Protein 1GMX (pdb70)

Nearest PDB structures (foldseek):
  1gn0-assembly1_A  TM=1.009E+00  e=2.215E-20  Escherichia coli BL21(DE3)
  3tp9-assembly1_B  TM=8.924E-01  e=3.546E-06  Alicyclobacillus acidocaldarius subsp. acidocaldarius DSM 446
  3iwh-assembly1_A  TM=8.587E-01  e=4.046E-06  Staphylococcus aureus subsp. aureus COL
  3gk5-assembly1_A  TM=8.327E-01  e=2.564E-05  Thermoplasma volcanium GSS1
  3ict-assembly1_A  TM=8.333E-01  e=2.578E-04  Bacillus anthracis str. Ames

InterPro domains:
  IPR001763 Rhodanese-like domain [PF00581] (10-98)
  IPR001763 Rhodanese-like domain [PS50206] (17-105)
  IPR001763 Rhodanese-like domain [SM00450] (7-102)
  IPR023695 Thiosulfate sulfurtransferase, bacterial [MF_01009] (2-105)
  IPR023695 Thiosulfate sulfurtransferase, bacterial [NF001195] (1-107)
  IPR023695 Thiosulfate sulfurtransferase, bacterial [cd01444] (6-98)
  IPR036873 Rhodanese-like domain superfamily [G3DSA:3.40.250.10] (1-108)
  IPR036873 Rhodanese-like domain superfamily [SSF52821] (1-100)
  IPR050229 Thiosulfate sulfurtransferase GlpE [PTHR43031] (3-99)

B-factor: mean 17.97, std 8.87, range [8.33, 71.75]

Structure (mmCIF, N/CA/C/O backbone):
data_1GMX
#
_entry.id   1GMX
#
_cell.length_a   53.870
_cell.length_b   53.870
_cell.length_c   30.523
_cell.angle_alpha   90.00
_cell.angle_beta   90.00
_cell.angle_gamma   120.00
#
_symmetry.space_group_name_H-M   'P 32'
#
loop_
_entity.id
_entity.type
_entity.pdbx_description
1 polymer 'THIOSULFATE SULFURTRANSFERASE GLPE'
2 non-polymer 'ACETATE ION'
3 non-polymer 1,2-ETHANEDIOL
4 water water
#
loop_
_atom_site.group_PDB
_atom_site.id
_atom_site.type_symbol
_atom_site.label_atom_id
_atom_site.label_alt_id
_atom_site.label_comp_id
_atom_site.label_asym_id
_atom_site.label_entity_id
_atom_site.label_seq_id
_atom_site.pdbx_PDB_ins_code
_atom_site.Cartn_x
_atom_site.Cartn_y
_atom_site.Cartn_z
_atom_site.occupancy
_atom_site.B_iso_or_equiv
_atom_site.auth_seq_id
_atom_site.auth_comp_id
_atom_site.auth_asym_id
_atom_site.auth_atom_id
_atom_site.pdbx_PDB_model_num
ATOM 1 N N . MET A 1 1 ? 5.791 -4.986 7.228 1.00 17.49 1 MET A N 1
ATOM 2 C CA . MET A 1 1 ? 5.470 -5.628 5.956 1.00 17.38 1 MET A CA 1
ATOM 3 C C . MET A 1 1 ? 6.745 -5.655 5.120 1.00 17.90 1 MET A C 1
ATOM 4 O O . MET A 1 1 ? 7.738 -5.021 5.491 1.00 18.31 1 MET A O 1
ATOM 9 N N . ASP A 1 2 ? 6.682 -6.380 3.995 1.00 17.00 2 ASP A N 1
ATOM 10 C CA . ASP A 1 2 ? 7.852 -6.586 3.149 1.00 18.09 2 ASP A CA 1
ATOM 11 C C . ASP A 1 2 ? 8.063 -5.673 1.986 1.00 16.96 2 ASP A C 1
ATOM 12 O O . ASP A 1 2 ? 8.956 -5.886 1.155 1.00 20.61 2 ASP A O 1
ATOM 17 N N . GLN A 1 3 ? 7.335 -4.548 1.951 1.00 17.54 3 GLN A N 1
ATOM 18 C CA . GLN A 1 3 ? 7.562 -3.510 0.932 1.00 16.23 3 GLN A CA 1
ATOM 19 C C . GLN A 1 3 ? 7.515 -2.133 1.667 1.00 16.29 3 GLN A C 1
ATOM 20 O O . GLN A 1 3 ? 6.897 -2.040 2.731 1.00 17.60 3 GLN A O 1
ATOM 26 N N . PHE A 1 4 ? 8.144 -1.120 1.116 1.00 17.58 4 PHE A N 1
ATOM 27 C CA . PHE A 1 4 ? 8.048 0.282 1.627 1.00 16.97 4 PHE A CA 1
ATOM 28 C C . PHE A 1 4 ? 7.162 1.024 0.639 1.00 19.06 4 PHE A C 1
ATOM 29 O O . PHE A 1 4 ? 6.896 0.578 -0.502 1.00 23.75 4 PHE A O 1
ATOM 37 N N . GLU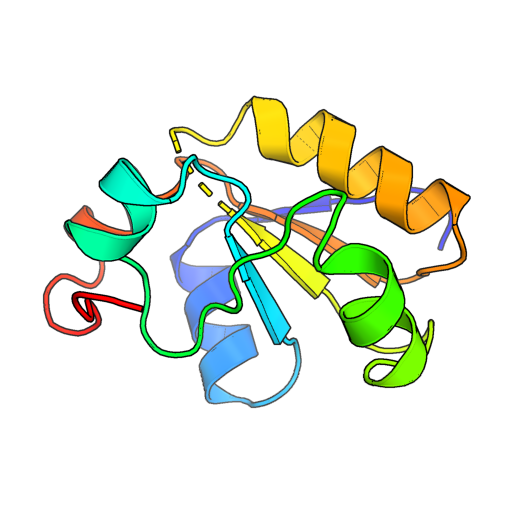 A 1 5 ? 6.701 2.148 1.112 1.00 17.65 5 GLU A N 1
ATOM 38 C CA . GLU A 1 5 ? 5.751 2.925 0.369 1.00 16.38 5 GLU A CA 1
ATOM 39 C C . G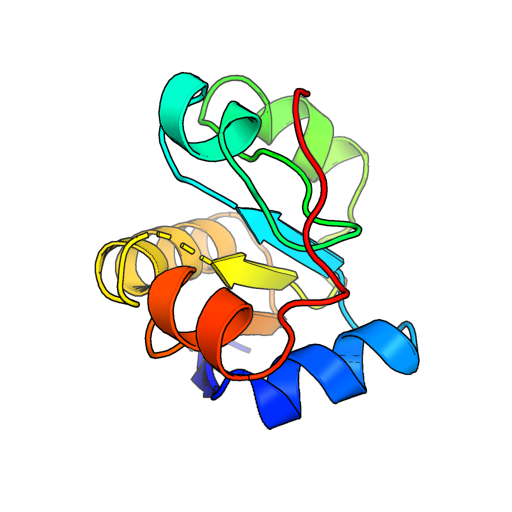LU A 1 5 ? 6.251 4.370 0.135 1.00 13.28 5 GLU A C 1
ATOM 40 O O . GLU A 1 5 ? 6.887 4.948 1.012 1.00 14.29 5 GLU A O 1
ATOM 46 N N . CYS A 1 6 ? 5.885 4.936 -0.991 1.00 12.44 6 CYS A N 1
ATOM 47 C CA . CYS A 1 6 ? 6.159 6.326 -1.252 1.00 11.66 6 CYS A CA 1
ATOM 48 C C . CYS A 1 6 ? 5.051 7.213 -0.774 1.00 12.15 6 CYS A C 1
ATOM 49 O O . CYS A 1 6 ? 3.884 6.917 -1.131 1.00 14.47 6 CYS A O 1
ATOM 52 N N . ILE A 1 7 ? 5.340 8.281 -0.054 1.00 10.27 7 ILE A N 1
ATOM 53 C CA . ILE A 1 7 ? 4.344 9.208 0.457 1.00 10.10 7 ILE A CA 1
ATOM 54 C C . ILE A 1 7 ? 4.739 10.633 0.106 1.00 9.81 7 ILE A C 1
ATOM 55 O O . ILE A 1 7 ? 5.924 10.935 -0.098 1.00 10.59 7 ILE A O 1
ATOM 60 N N . ASN A 1 8 ? 3.768 11.530 0.057 1.00 10.17 8 ASN A N 1
ATOM 61 C CA . ASN A 1 8 ? 4.017 12.916 -0.180 1.00 10.09 8 ASN A CA 1
ATOM 62 C C . ASN A 1 8 ? 4.277 13.651 1.156 1.00 10.06 8 ASN A C 1
ATOM 63 O O . ASN A 1 8 ? 4.067 13.122 2.233 1.00 9.75 8 ASN A O 1
ATOM 68 N N . VAL A 1 9 ? 4.762 14.893 1.031 1.00 10.23 9 VAL A N 1
ATOM 69 C CA . VAL A 1 9 ? 5.118 15.627 2.218 1.00 10.36 9 VAL A CA 1
ATOM 70 C C . VAL A 1 9 ? 3.940 16.006 3.101 1.00 10.87 9 VAL A C 1
ATOM 71 O O . VAL A 1 9 ? 4.111 16.152 4.311 1.00 11.00 9 VAL A O 1
ATOM 75 N N . ALA A 1 10 ? 2.739 16.202 2.510 1.00 10.65 10 ALA A N 1
ATOM 76 C CA . ALA A 1 10 ? 1.586 16.518 3.364 1.00 11.19 10 ALA A CA 1
ATOM 77 C C . ALA A 1 10 ? 1.238 15.321 4.257 1.00 9.97 10 ALA A C 1
ATOM 78 O O . ALA A 1 10 ? 0.940 15.472 5.433 1.00 10.58 10 ALA A O 1
ATOM 80 N N . ASP A 1 11 ? 1.264 14.132 3.672 1.00 10.05 11 ASP A N 1
ATOM 81 C CA . ASP A 1 11 ? 1.025 12.911 4.412 1.00 9.72 11 ASP A CA 1
ATOM 82 C C . ASP A 1 11 ? 2.103 12.736 5.489 1.00 9.58 11 ASP A C 1
ATOM 83 O O . ASP A 1 11 ? 1.826 12.487 6.662 1.00 10.08 11 ASP A O 1
ATOM 88 N N . ALA A 1 12 ? 3.373 12.886 5.098 1.00 10.20 12 ALA A N 1
ATOM 89 C CA . ALA A 1 12 ? 4.480 12.758 6.055 1.00 10.85 12 ALA A CA 1
ATOM 90 C C . ALA A 1 12 ? 4.329 13.748 7.207 1.00 10.80 12 ALA A C 1
ATOM 91 O O . ALA A 1 12 ? 4.548 13.413 8.377 1.00 11.68 12 ALA A O 1
ATOM 93 N N . HIS A 1 13 ? 3.988 14.991 6.891 1.00 11.04 13 HIS A N 1
ATOM 94 C CA . HIS A 1 13 ? 3.815 16.010 7.916 1.00 11.73 13 HIS A CA 1
ATOM 95 C C . HIS A 1 13 ? 2.725 15.626 8.913 1.00 11.49 13 HIS A C 1
ATOM 96 O O . HIS A 1 13 ? 2.873 15.846 10.118 1.00 12.45 13 HIS A O 1
ATOM 103 N N . GLN A 1 14 ? 1.630 15.072 8.423 1.00 11.07 14 GLN A N 1
ATOM 104 C CA . GLN A 1 14 ? 0.539 14.659 9.278 1.00 11.66 14 GLN A CA 1
ATOM 105 C C . GLN A 1 14 ? 0.970 13.503 10.204 1.00 11.75 14 GLN A C 1
ATOM 106 O O . GLN A 1 14 ? 0.671 13.512 11.407 1.00 13.38 14 GLN A O 1
ATOM 112 N N . LYS A 1 15 ? 1.677 12.513 9.650 1.00 12.07 15 LYS A N 1
ATOM 113 C CA . LYS A 1 15 ? 2.173 11.431 10.471 1.00 12.45 15 LYS A CA 1
ATOM 114 C C . LYS A 1 15 ? 3.099 11.926 11.559 1.00 13.59 15 LYS A C 1
ATOM 115 O O . LYS A 1 15 ? 3.052 11.483 12.694 1.00 15.43 15 LYS A O 1
ATOM 121 N N . LEU A 1 16 ? 3.919 12.895 11.220 1.00 14.71 16 LEU A N 1
ATOM 122 C CA . LEU A 1 16 ? 4.838 13.455 12.171 1.00 17.31 16 LEU A CA 1
ATOM 123 C C . LEU A 1 16 ? 4.092 14.193 13.272 1.00 19.09 16 LEU A C 1
ATOM 124 O O . LEU A 1 16 ? 4.370 14.036 14.465 1.00 21.12 16 LEU A O 1
ATOM 129 N N . GLN A 1 17 ? 3.135 15.026 12.877 1.00 18.05 17 GLN A N 1
ATOM 130 C CA . GLN A 1 17 ? 2.390 15.793 13.836 1.00 19.10 17 GLN A CA 1
ATOM 131 C C . GLN A 1 17 ? 1.636 14.917 14.826 1.00 19.44 17 GLN A C 1
ATOM 132 O O . GLN A 1 17 ? 1.513 15.258 15.988 1.00 22.08 17 GLN A O 1
ATOM 138 N N . GLU A 1 18 ? 1.138 13.793 14.339 1.00 16.93 18 GLU A N 1
ATOM 139 C CA . GLU A 1 18 ? 0.452 12.831 15.152 1.00 17.52 18 GLU A CA 1
ATOM 140 C C . GLU A 1 18 ? 1.322 11.916 15.973 1.00 18.20 18 GLU A C 1
ATOM 141 O O . GLU A 1 18 ? 0.841 11.081 16.741 1.00 19.78 18 GLU A O 1
ATOM 147 N N . LYS A 1 19 ? 2.620 12.102 15.798 1.00 17.01 19 LYS A N 1
ATOM 148 C CA . LYS A 1 19 ? 3.599 11.290 16.512 1.00 18.43 19 LYS A CA 1
ATOM 149 C C . LYS A 1 19 ? 3.468 9.822 16.140 1.00 16.98 19 LYS A C 1
ATOM 150 O O . LYS A 1 19 ? 3.794 8.936 16.942 1.00 20.18 19 LYS A O 1
ATOM 156 N N . GLU A 1 20 ? 3.128 9.557 14.880 1.00 15.72 20 GLU A N 1
ATOM 157 C CA . GLU A 1 20 ? 2.953 8.201 14.400 1.00 15.48 20 GLU A CA 1
ATOM 158 C C . GLU A 1 20 ? 4.216 7.607 13.830 1.00 14.27 20 GLU A C 1
ATOM 159 O O . GLU A 1 20 ? 4.373 6.408 13.752 1.00 16.25 20 GLU A O 1
ATOM 165 N N . ALA A 1 21 ? 5.115 8.448 13.337 1.00 13.16 21 ALA A N 1
ATOM 166 C CA . ALA A 1 21 ? 6.303 8.024 12.603 1.00 12.11 21 ALA A CA 1
ATOM 167 C C . ALA A 1 21 ? 7.440 8.958 12.971 1.00 11.76 21 ALA A C 1
ATOM 168 O O . ALA A 1 21 ? 7.210 10.099 13.360 1.00 13.86 21 ALA A O 1
ATOM 170 N N . VAL A 1 22 ? 8.663 8.455 12.779 1.00 10.70 22 VAL A N 1
ATOM 171 C CA . VAL A 1 22 ? 9.864 9.272 12.905 1.00 10.31 22 VAL A CA 1
ATOM 172 C C . VAL A 1 22 ? 10.362 9.630 11.511 1.00 10.27 22 VAL A C 1
ATOM 173 O O . VAL A 1 22 ? 10.042 8.962 10.538 1.00 11.60 22 VAL A O 1
ATOM 177 N N . LEU A 1 23 ? 11.068 10.731 11.426 1.00 10.06 23 LEU A N 1
ATOM 178 C CA . LEU A 1 23 ? 11.597 11.248 10.193 1.00 10.07 23 LEU A CA 1
ATOM 179 C C . LEU A 1 23 ? 13.122 11.196 10.208 1.00 10.41 23 LEU A C 1
ATOM 180 O O . LEU A 1 23 ? 13.745 11.701 11.145 1.00 11.55 23 LEU A O 1
ATOM 185 N N . VAL A 1 24 ? 13.703 10.618 9.180 1.00 9.67 24 VAL A N 1
ATOM 186 C CA . VAL A 1 24 ? 15.156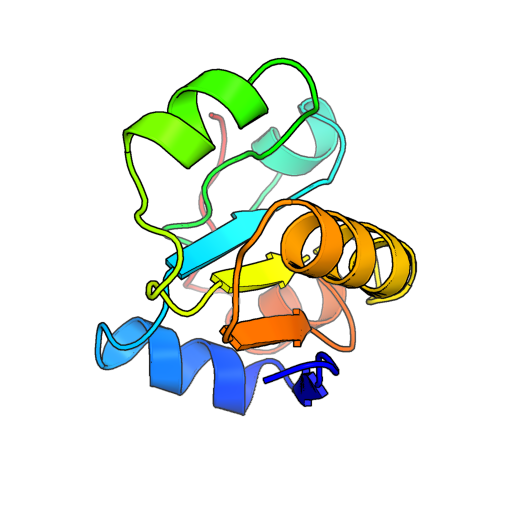 10.580 8.994 1.00 9.91 24 VAL A CA 1
ATOM 187 C C . VAL A 1 24 ? 15.475 11.262 7.684 1.00 9.70 24 VAL A C 1
ATOM 188 O O . VAL A 1 24 ? 14.727 11.206 6.707 1.00 10.84 24 VAL A O 1
ATOM 192 N N . ASP A 1 25 ? 16.645 11.924 7.681 1.00 9.34 25 ASP A N 1
ATOM 193 C CA . ASP A 1 25 ? 17.173 12.669 6.536 1.00 9.29 25 ASP A CA 1
ATOM 194 C C . ASP A 1 25 ? 18.544 12.102 6.223 1.00 9.14 25 ASP A C 1
ATOM 195 O O . ASP A 1 25 ? 19.405 12.093 7.096 1.00 10.11 25 ASP A O 1
ATOM 200 N N . ILE A 1 26 ? 18.709 11.586 5.025 1.00 9.16 26 ILE A N 1
ATOM 201 C CA . ILE A 1 26 ? 19.915 10.877 4.594 1.00 9.75 26 ILE A CA 1
ATOM 202 C C . ILE A 1 26 ? 20.834 11.730 3.729 1.00 10.73 26 ILE A C 1
ATOM 203 O O . ILE A 1 26 ? 21.772 11.208 3.156 1.00 13.48 26 ILE A O 1
ATOM 208 N N . ARG A 1 27 ? 20.567 13.034 3.649 1.00 10.32 27 ARG A N 1
ATOM 209 C CA . ARG A 1 27 ? 21.460 13.899 2.904 1.00 10.23 27 ARG A CA 1
ATOM 210 C C . ARG A 1 27 ? 22.779 14.097 3.606 1.00 11.47 27 ARG A C 1
ATOM 211 O O . ARG A 1 27 ? 22.942 13.825 4.777 1.00 11.76 27 ARG A O 1
ATOM 219 N N . ASP A 1 28 ? 23.751 14.636 2.860 1.00 12.26 28 ASP A N 1
ATOM 220 C CA . ASP A 1 28 ? 25.061 14.967 3.376 1.00 13.51 28 ASP A CA 1
ATOM 221 C C . ASP A 1 28 ? 24.928 15.990 4.530 1.00 13.27 28 ASP A C 1
ATOM 222 O O . ASP A 1 28 ? 23.968 16.742 4.604 1.00 13.79 28 ASP A O 1
ATOM 227 N N . PRO A 1 29 ? 25.901 16.025 5.435 1.00 14.32 29 PRO A N 1
ATOM 228 C CA . PRO A 1 29 ? 25.769 16.878 6.633 1.00 14.80 29 PRO A CA 1
ATOM 229 C C . PRO A 1 29 ? 25.727 18.365 6.331 1.00 13.59 29 PRO A C 1
ATOM 230 O O . PRO A 1 29 ? 25.085 19.118 7.064 1.00 13.56 29 PRO A O 1
ATOM 234 N N . GLN A 1 30 ? 26.417 18.784 5.283 1.00 14.05 30 GLN A N 1
ATOM 235 C CA . GLN A 1 30 ? 26.382 20.199 4.926 1.00 13.38 30 GLN A CA 1
ATOM 236 C C . GLN A 1 30 ? 25.004 20.615 4.454 1.00 13.54 30 GLN A C 1
ATOM 237 O O . GLN A 1 30 ? 24.480 21.625 4.908 1.00 12.95 30 GLN A O 1
ATOM 243 N N . SER A 1 31 ? 24.392 19.829 3.585 1.00 12.99 31 SER A N 1
ATOM 244 C CA . SER A 1 31 ? 23.031 20.116 3.132 1.00 12.62 31 SER A CA 1
ATOM 245 C C . SER A 1 31 ? 22.067 20.038 4.297 1.00 12.18 31 SER A C 1
ATOM 246 O O . SER A 1 31 ? 21.186 20.887 4.445 1.00 11.76 31 SER A O 1
ATOM 249 N N . PHE A 1 32 ? 22.236 19.051 5.184 1.00 11.43 32 PHE A N 1
ATOM 250 C CA . PHE A 1 32 ? 21.378 18.940 6.368 1.00 11.34 32 PHE A CA 1
ATOM 251 C C . PHE A 1 32 ? 21.452 20.205 7.209 1.00 11.02 32 PHE A C 1
ATOM 252 O O . PHE A 1 32 ? 20.420 20.772 7.631 1.00 11.38 32 PHE A O 1
ATOM 260 N N . ALA A 1 33 ? 22.661 20.704 7.437 1.00 11.08 33 ALA A N 1
ATOM 261 C CA . ALA A 1 33 ? 22.820 21.892 8.272 1.00 11.57 33 ALA A CA 1
ATOM 262 C C . ALA A 1 33 ? 22.265 23.142 7.593 1.00 11.73 33 ALA A C 1
ATOM 263 O O . ALA A 1 33 ? 21.834 24.065 8.266 1.00 11.90 33 ALA A O 1
ATOM 265 N N . MET A 1 34 ? 22.306 23.184 6.258 1.00 11.65 34 MET A N 1
ATOM 266 C CA . MET A 1 34 ? 21.744 24.311 5.536 1.00 11.52 34 MET A CA 1
ATOM 267 C C . MET A 1 34 ? 20.224 24.412 5.661 1.00 12.03 34 MET A C 1
ATOM 268 O O . MET A 1 34 ? 19.656 25.446 5.368 1.00 15.17 34 MET A O 1
ATOM 273 N N . GLY A 1 35 ? 19.569 23.365 6.058 1.00 11.54 35 GLY A N 1
ATOM 274 C CA . GLY A 1 35 ? 18.145 23.384 6.288 1.00 11.95 35 GLY A CA 1
ATOM 275 C C . GLY A 1 35 ? 17.587 21.984 6.212 1.00 10.48 35 GLY A C 1
ATOM 276 O O . GLY A 1 35 ? 17.842 21.278 5.231 1.00 10.57 35 GLY A O 1
ATOM 277 N N . HIS A 1 36 ? 16.825 21.584 7.216 1.00 10.64 36 HIS A N 1
ATOM 278 C CA . HIS A 1 36 ? 16.195 20.277 7.246 1.00 10.33 36 HIS A CA 1
ATOM 279 C C . HIS A 1 36 ? 14.836 20.411 7.913 1.00 11.17 36 HIS A C 1
ATOM 280 O O . HIS A 1 36 ? 14.567 21.409 8.602 1.00 12.52 36 HIS A O 1
ATOM 287 N N . ALA A 1 37 ? 13.985 19.422 7.733 1.00 11.72 37 ALA A N 1
ATOM 288 C CA . ALA A 1 37 ? 12.712 19.439 8.413 1.00 13.35 37 ALA A CA 1
ATOM 289 C C . ALA A 1 37 ? 12.908 19.371 9.892 1.00 13.64 37 ALA A C 1
ATOM 290 O O . ALA A 1 37 ? 13.778 18.626 10.423 1.00 13.29 37 ALA A O 1
ATOM 292 N N A VAL A 1 38 ? 12.049 20.113 10.591 0.50 15.07 38 VAL A N 1
ATOM 293 N N B VAL A 1 38 ? 11.947 19.967 10.580 0.50 18.78 38 VAL A N 1
ATOM 294 C CA . VAL A 1 38 ? 11.970 20.003 12.019 1.00 17.80 38 VAL A CA 1
ATOM 295 C C A VAL A 1 38 ? 11.770 18.474 12.383 0.50 9.91 38 VAL A C 1
ATOM 296 C C B VAL A 1 38 ? 12.462 18.869 12.908 0.50 20.13 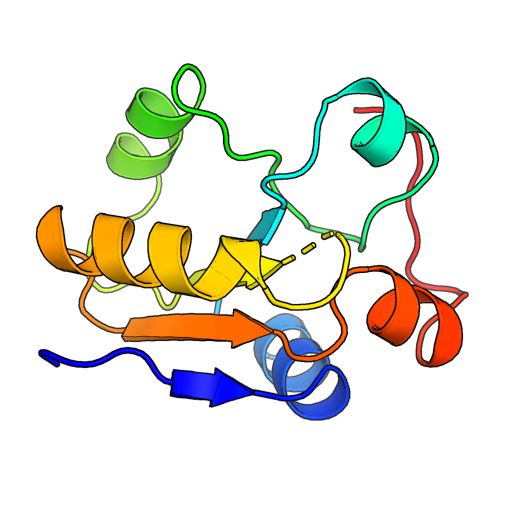38 VAL A C 1
ATOM 297 O O A VAL A 1 38 ? 11.006 17.717 11.785 0.50 13.84 38 VAL A O 1
ATOM 298 O O B VAL A 1 38 ? 13.481 18.994 13.648 0.50 20.37 38 VAL A O 1
ATOM 302 N N A GLN A 1 39 ? 12.481 18.105 13.392 0.80 15.30 39 GLN A N 1
ATOM 303 N N B GLN A 1 39 ? 11.787 17.753 12.890 0.20 16.61 39 GLN A N 1
ATOM 304 C CA A GLN A 1 39 ? 12.435 16.812 13.962 0.80 17.28 39 GLN A CA 1
ATOM 305 C CA B GLN A 1 39 ? 12.233 16.754 13.810 0.20 16.92 39 GLN A CA 1
ATOM 306 C C A GLN A 1 39 ? 13.112 15.763 13.117 0.80 15.00 39 GLN A C 1
ATOM 307 C C B GLN A 1 39 ? 13.101 15.729 13.109 0.20 14.81 39 GLN A C 1
ATOM 308 O O A GLN A 1 39 ? 13.120 14.617 13.515 0.80 18.22 39 GLN A O 1
ATOM 309 O O B GLN A 1 39 ? 13.231 14.610 13.605 0.20 14.41 39 GLN A O 1
ATOM 320 N N . ALA A 1 40 ? 13.712 16.101 11.975 1.00 11.88 40 ALA A N 1
ATOM 321 C CA . ALA A 1 40 ? 14.476 15.092 11.245 1.00 11.33 40 ALA A CA 1
ATOM 322 C C . ALA A 1 40 ? 15.738 14.672 11.993 1.00 11.82 40 ALA A C 1
ATOM 323 O O . ALA A 1 40 ? 16.502 15.512 12.492 1.00 14.59 40 ALA A O 1
ATOM 325 N N . PHE A 1 41 ? 15.971 13.385 12.032 1.00 12.83 41 PHE A N 1
ATOM 326 C CA . PHE A 1 41 ? 17.221 12.797 12.505 1.00 12.77 41 PHE A CA 1
ATOM 327 C C . PHE A 1 41 ? 18.126 12.585 11.314 1.00 12.29 41 PHE A C 1
ATOM 328 O O . PHE A 1 41 ? 17.723 12.016 10.302 1.00 12.23 41 PHE A O 1
ATOM 336 N N . HIS A 1 42 ? 19.363 13.018 11.436 1.00 12.98 42 HIS A N 1
ATOM 337 C CA . HIS A 1 42 ? 20.311 12.843 10.380 1.00 12.50 42 HIS A CA 1
ATOM 338 C C . HIS A 1 42 ? 20.863 11.407 10.411 1.00 11.21 42 HIS A C 1
ATOM 339 O O . HIS A 1 42 ? 21.645 11.041 11.282 1.00 12.86 42 HIS A O 1
ATOM 346 N N . LEU A 1 43 ? 20.452 10.615 9.435 1.00 10.98 43 LEU A N 1
ATOM 347 C CA . LEU A 1 43 ? 20.747 9.194 9.376 1.00 11.01 43 LEU A CA 1
ATOM 348 C C . LEU A 1 43 ? 21.801 8.942 8.332 1.00 11.88 43 LEU A C 1
ATOM 349 O O . LEU A 1 43 ? 21.559 9.143 7.130 1.00 12.28 43 LEU A O 1
ATOM 354 N N . THR A 1 44 ? 22.958 8.457 8.790 1.00 14.81 44 THR A N 1
ATOM 355 C CA . THR A 1 44 ? 24.040 8.051 7.932 1.00 17.73 44 THR A CA 1
ATOM 356 C C . THR A 1 44 ? 24.465 6.653 8.323 1.00 19.66 44 THR A C 1
ATOM 357 O O . THR A 1 44 ? 24.063 6.146 9.362 1.00 18.05 44 THR A O 1
ATOM 361 N N . ASN A 1 45 ? 25.365 6.059 7.558 1.00 21.76 45 ASN A N 1
ATOM 362 C CA . ASN A 1 45 ? 25.844 4.736 7.963 1.00 23.34 45 ASN A CA 1
ATOM 363 C C . ASN A 1 45 ? 26.505 4.747 9.360 1.00 22.41 45 ASN A C 1
ATOM 364 O O . ASN A 1 45 ? 26.405 3.786 10.129 1.00 25.38 45 ASN A O 1
ATOM 369 N N . ASP A 1 46 ? 27.145 5.856 9.695 1.00 19.84 46 ASP A N 1
ATOM 370 C CA . ASP A 1 46 ? 27.695 6.011 11.029 1.00 18.24 46 ASP A CA 1
ATOM 371 C C . ASP A 1 46 ? 26.673 6.193 12.127 1.00 17.89 46 ASP A C 1
ATOM 372 O O . ASP A 1 46 ? 26.926 5.685 13.231 1.00 21.17 46 ASP A O 1
ATOM 377 N N . THR A 1 47 ? 25.577 6.925 11.870 1.00 13.94 47 THR A N 1
ATOM 378 C CA . THR A 1 47 ? 24.575 7.120 12.908 1.00 12.68 47 THR A CA 1
ATOM 379 C C . THR A 1 47 ? 23.563 5.975 12.933 1.00 12.71 47 THR A C 1
ATOM 380 O O . THR A 1 47 ? 22.713 5.929 13.814 1.00 12.98 47 THR A O 1
ATOM 384 N N . LEU A 1 48 ? 23.656 5.022 11.982 1.00 14.44 48 LEU A N 1
ATOM 385 C CA . LEU A 1 48 ? 22.695 3.932 11.892 1.00 15.22 48 LEU A CA 1
ATOM 386 C C . LEU A 1 48 ? 22.681 3.040 13.110 1.00 14.59 48 LEU A C 1
ATOM 387 O O . LEU A 1 48 ? 21.616 2.624 13.568 1.00 17.05 48 LEU A O 1
ATOM 392 N N . GLY A 1 49 ? 23.882 2.785 13.649 1.00 17.01 49 GLY A N 1
ATOM 393 C CA . GLY A 1 49 ? 23.928 1.894 14.775 1.00 18.30 49 GLY A CA 1
ATOM 394 C C . GLY A 1 49 ? 23.140 2.468 15.949 1.00 16.98 49 GLY A C 1
ATOM 395 O O . GLY A 1 49 ? 22.306 1.792 16.569 1.00 19.03 49 GLY A O 1
ATOM 396 N N . ALA A 1 50 ? 23.359 3.757 16.243 1.00 15.95 50 ALA A N 1
ATOM 397 C CA . ALA A 1 50 ? 22.574 4.436 17.257 1.00 15.50 50 ALA A CA 1
ATOM 398 C C . ALA A 1 50 ? 21.101 4.473 16.928 1.00 14.98 50 ALA A C 1
ATOM 399 O O . ALA A 1 50 ? 20.260 4.230 17.791 1.00 17.17 50 ALA A O 1
ATOM 401 N N . PHE A 1 51 ? 20.767 4.779 15.687 1.00 13.49 51 PHE A N 1
ATOM 402 C CA . PHE A 1 51 ? 19.367 4.821 15.294 1.00 13.48 51 PHE A CA 1
ATOM 403 C C . PHE A 1 51 ? 18.664 3.463 15.608 1.00 14.08 51 PHE A C 1
ATOM 404 O O . PHE A 1 51 ? 17.530 3.445 16.088 1.00 14.90 51 PHE A O 1
ATOM 412 N N . MET A 1 52 ? 19.298 2.379 15.256 1.00 15.04 52 MET A N 1
ATOM 413 C CA . MET A 1 52 ? 18.689 1.068 15.429 1.00 16.16 52 MET A CA 1
ATOM 414 C C . MET A 1 52 ? 18.508 0.736 16.919 1.00 19.04 52 MET A C 1
ATOM 415 O O . MET A 1 52 ? 17.496 0.111 17.324 1.00 21.83 52 MET A O 1
ATOM 420 N N . ARG A 1 53 ? 19.464 1.130 17.758 1.00 18.50 53 ARG A N 1
ATOM 421 C CA . ARG A 1 53 ? 19.349 0.891 19.189 1.00 19.42 53 ARG A CA 1
ATOM 422 C C . ARG A 1 53 ? 18.227 1.692 19.761 1.00 21.51 53 ARG A C 1
ATOM 423 O O . ARG A 1 53 ? 17.617 1.294 20.754 1.00 26.39 53 ARG A O 1
ATOM 431 N N . ASP A 1 54 ? 17.981 2.835 19.164 1.00 20.37 54 ASP A N 1
ATOM 432 C CA . ASP A 1 54 ? 17.041 3.763 19.722 1.00 20.99 54 ASP A CA 1
ATOM 433 C C . ASP A 1 54 ? 15.615 3.695 19.132 1.00 19.91 54 ASP A C 1
ATOM 434 O O . ASP A 1 54 ? 14.685 4.302 19.660 1.00 22.89 54 ASP A O 1
ATOM 439 N N . ASN A 1 55 ? 15.449 2.977 18.030 1.00 15.53 55 ASN A N 1
ATOM 440 C CA . ASN A 1 55 ? 14.171 2.908 17.360 1.00 14.32 55 ASN A CA 1
ATOM 441 C C . ASN A 1 55 ? 13.951 1.448 17.011 1.00 13.59 55 ASN A C 1
ATOM 442 O O . ASN A 1 55 ? 14.577 0.873 16.127 1.00 13.63 55 ASN A O 1
ATOM 447 N N . ASP A 1 56 ? 13.016 0.850 17.704 1.00 14.47 56 ASP A N 1
ATOM 448 C CA . ASP A 1 56 ? 12.654 -0.529 17.452 1.00 13.71 56 ASP A CA 1
ATOM 449 C C . ASP A 1 56 ? 12.141 -0.731 16.048 1.00 12.24 56 ASP A C 1
ATOM 450 O O . ASP A 1 56 ? 11.660 0.188 15.406 1.00 12.43 56 ASP A O 1
ATOM 455 N N . PHE A 1 57 ? 12.193 -1.974 15.565 1.00 12.25 57 PHE A N 1
ATOM 456 C CA . PHE A 1 57 ? 11.788 -2.325 14.225 1.00 11.25 57 PHE A CA 1
ATOM 457 C C . PHE A 1 57 ? 10.340 -2.094 13.890 1.00 11.46 57 PHE A C 1
ATOM 458 O O . PHE A 1 57 ? 10.019 -2.037 12.692 1.00 11.53 57 PHE A O 1
ATOM 466 N N . ASP A 1 58 ? 9.494 -1.918 14.898 1.00 12.33 58 ASP A N 1
ATOM 467 C CA . ASP A 1 58 ? 8.110 -1.591 14.695 1.00 13.41 58 ASP A CA 1
ATOM 468 C C . ASP A 1 58 ? 7.835 -0.075 14.630 1.00 13.82 58 ASP A C 1
ATOM 469 O O . ASP A 1 58 ? 6.690 0.364 14.579 1.00 17.12 58 ASP A O 1
ATOM 474 N N . THR A 1 59 ? 8.880 0.719 14.656 1.00 12.08 59 THR A N 1
ATOM 475 C CA . THR A 1 59 ? 8.712 2.173 14.567 1.00 12.11 59 THR A CA 1
ATOM 476 C C . THR A 1 59 ? 8.508 2.551 13.113 1.00 11.18 59 THR A C 1
ATOM 477 O O . THR A 1 59 ? 9.410 2.287 12.309 1.00 11.13 59 THR A O 1
ATOM 481 N N . PRO A 1 60 ? 7.428 3.233 12.745 1.00 11.52 60 PRO A N 1
ATOM 482 C CA . PRO A 1 60 ? 7.340 3.718 11.380 1.00 11.24 60 PRO A CA 1
ATOM 483 C C . PRO A 1 60 ? 8.410 4.782 11.128 1.00 10.37 60 PRO A C 1
ATOM 484 O O . PRO A 1 60 ? 8.550 5.710 11.909 1.00 11.28 60 PRO A O 1
ATOM 488 N N . VAL A 1 61 ? 9.111 4.607 10.011 1.00 9.64 61 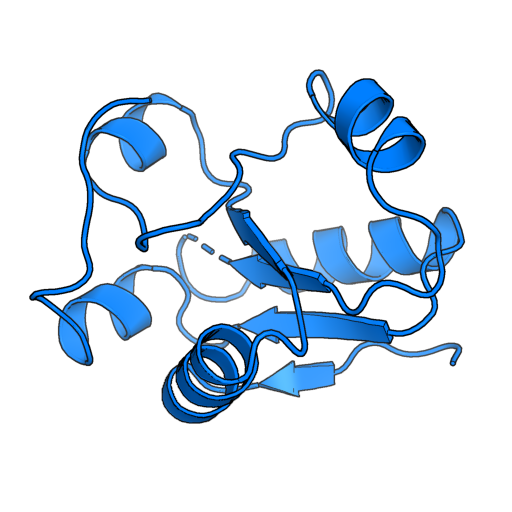VAL A N 1
ATOM 489 C CA . VAL A 1 61 ? 10.240 5.481 9.622 1.00 9.22 61 VAL A CA 1
ATOM 490 C C . VAL A 1 61 ? 9.989 6.071 8.263 1.00 8.98 61 VAL A C 1
ATOM 491 O O . VAL A 1 61 ? 9.728 5.353 7.307 1.00 10.09 61 VAL A O 1
ATOM 495 N N . MET A 1 62 ? 10.079 7.397 8.163 1.00 8.43 62 MET A N 1
ATOM 496 C CA . MET A 1 62 ? 9.938 8.102 6.894 1.00 8.44 62 MET A CA 1
ATOM 497 C C . MET A 1 62 ? 11.319 8.644 6.506 1.00 8.44 62 MET A C 1
ATOM 498 O O . MET A 1 62 ? 11.962 9.313 7.309 1.00 9.75 62 MET A O 1
ATOM 503 N N . VAL A 1 63 ? 11.735 8.381 5.285 1.00 8.56 63 VAL A N 1
ATOM 504 C CA . VAL A 1 63 ? 13.049 8.714 4.796 1.00 8.68 63 VAL A CA 1
ATOM 505 C C . VAL A 1 63 ? 12.979 9.859 3.791 1.00 8.33 63 VAL A C 1
ATOM 506 O O . VAL A 1 63 ? 12.274 9.764 2.789 1.00 8.90 63 VAL A O 1
ATOM 510 N N . MET A 1 64 ? 13.729 10.917 4.070 1.00 8.70 64 MET A N 1
ATOM 511 C CA . MET A 1 64 ? 13.829 12.089 3.191 1.00 8.35 64 MET A CA 1
ATOM 512 C C . MET A 1 64 ? 15.256 12.219 2.680 1.00 8.58 64 MET A C 1
ATOM 513 O O . MET A 1 64 ? 16.212 12.097 3.420 1.00 9.29 64 MET A O 1
ATOM 526 N N . TYR A 1 66 ? 17.351 14.352 -0.996 1.00 11.36 66 TYR A N 1
ATOM 527 C CA . TYR A 1 66 ? 17.339 15.588 -1.803 1.00 12.27 66 TYR A CA 1
ATOM 528 C C . TYR A 1 66 ? 16.012 15.819 -2.572 1.00 13.24 66 TYR A C 1
ATOM 529 O O . TYR A 1 66 ? 15.461 16.913 -2.594 1.00 13.57 66 TYR A O 1
ATOM 538 N N . HIS A 1 67 ? 15.541 14.777 -3.213 1.00 12.76 67 HIS A N 1
ATOM 539 C CA . HIS A 1 67 ? 14.452 14.864 -4.203 1.00 12.41 67 HIS A CA 1
ATOM 540 C C . HIS A 1 67 ? 13.477 13.714 -4.182 1.00 12.75 67 HIS A C 1
ATOM 541 O O . HIS A 1 67 ? 12.529 13.721 -4.963 1.00 14.54 67 HIS A O 1
ATOM 548 N N . GLY A 1 68 ? 13.684 12.708 -3.337 1.00 12.69 68 GLY A N 1
ATOM 549 C CA . GLY A 1 68 ? 12.823 11.536 -3.343 1.00 12.22 68 GLY A CA 1
ATOM 550 C C . GLY A 1 68 ? 13.382 10.323 -4.055 1.00 11.85 68 GLY A C 1
ATOM 551 O O . GLY A 1 68 ? 12.668 9.345 -4.218 1.00 13.31 68 GLY A O 1
ATOM 552 N N . ASN A 1 69 ? 14.662 10.375 -4.445 1.00 12.06 69 ASN A N 1
ATOM 553 C CA . ASN A 1 69 ? 15.281 9.279 -5.217 1.00 13.51 69 ASN A CA 1
ATOM 554 C C . ASN A 1 69 ? 16.065 8.299 -4.368 1.00 12.29 69 ASN A C 1
ATOM 555 O O . ASN A 1 69 ? 15.734 7.098 -4.325 1.00 12.56 69 ASN A O 1
ATOM 560 N N . SER A 1 70 ? 17.108 8.765 -3.667 1.00 12.34 70 SER A N 1
ATOM 561 C CA . SER A 1 70 ? 17.916 7.878 -2.857 1.00 11.06 70 SER A CA 1
ATOM 562 C C . SER A 1 70 ? 17.212 7.352 -1.642 1.00 10.43 70 SER A C 1
ATOM 563 O O . SER A 1 70 ? 17.599 6.327 -1.092 1.00 10.94 70 SER A O 1
ATOM 566 N N . SER A 1 71 ? 16.157 8.042 -1.207 1.00 10.61 71 SER A N 1
ATOM 567 C CA . SER A 1 71 ? 15.366 7.570 -0.100 1.00 9.98 71 SER A CA 1
ATOM 568 C C . SER A 1 71 ? 14.692 6.231 -0.410 1.00 10.24 71 SER A C 1
ATOM 569 O O . SER A 1 71 ? 14.324 5.538 0.527 1.00 10.71 71 SER A O 1
ATOM 572 N N . LYS A 1 72 ? 14.460 5.900 -1.689 1.00 10.69 72 LYS A N 1
ATOM 573 C CA . LYS A 1 72 ? 13.888 4.603 -2.024 1.00 11.61 72 LYS A CA 1
ATOM 574 C C . LYS A 1 72 ? 14.860 3.470 -1.660 1.00 11.87 72 LYS A C 1
ATOM 575 O O . LYS A 1 72 ? 14.495 2.514 -0.975 1.00 12.91 72 LYS A O 1
ATOM 581 N N . GLY A 1 73 ? 16.103 3.572 -2.106 1.00 12.07 73 GLY A N 1
ATOM 582 C CA . GLY A 1 73 ? 17.085 2.552 -1.786 1.00 13.18 73 GLY A CA 1
ATOM 583 C C . GLY A 1 73 ? 17.376 2.489 -0.292 1.00 11.54 73 GLY A C 1
ATOM 584 O O . GLY A 1 73 ? 17.536 1.406 0.265 1.00 12.04 73 GLY A O 1
ATOM 585 N N . ALA A 1 74 ? 17.406 3.652 0.375 1.00 11.09 74 ALA A N 1
ATOM 586 C CA . ALA A 1 74 ? 17.641 3.659 1.803 1.00 10.69 74 ALA A CA 1
ATOM 587 C C . ALA A 1 74 ? 16.471 3.034 2.530 1.00 10.43 74 ALA A C 1
ATOM 588 O O . ALA A 1 74 ? 16.667 2.317 3.516 1.00 10.68 74 ALA A O 1
ATOM 590 N N . ALA A 1 75 ? 15.237 3.304 2.099 1.00 10.79 75 ALA A N 1
ATOM 591 C CA . ALA A 1 75 ? 14.063 2.681 2.723 1.00 10.56 75 ALA A CA 1
ATOM 592 C C . ALA A 1 75 ? 14.119 1.162 2.612 1.00 11.10 75 ALA A C 1
ATOM 593 O O . ALA A 1 75 ? 13.838 0.459 3.551 1.00 11.54 75 ALA A O 1
ATOM 595 N N . GLN A 1 76 ? 14.470 0.688 1.405 1.00 12.02 76 GLN A N 1
ATOM 596 C CA . GLN A 1 76 ? 14.577 -0.743 1.197 1.00 12.15 76 GLN A CA 1
ATOM 597 C C . GLN A 1 76 ? 15.654 -1.367 2.098 1.00 12.22 76 GLN A C 1
ATOM 598 O O . GLN A 1 76 ? 15.489 -2.446 2.649 1.00 12.50 76 GLN A O 1
ATOM 604 N N . TYR A 1 77 ? 16.780 -0.646 2.233 1.00 11.85 77 TYR A N 1
ATOM 605 C CA . TYR A 1 77 ? 17.810 -1.074 3.126 1.00 12.34 77 TYR A CA 1
ATOM 606 C C . TYR A 1 77 ? 17.325 -1.211 4.560 1.00 11.72 77 TYR A C 1
ATOM 607 O O . TYR A 1 77 ? 17.609 -2.189 5.238 1.00 12.77 77 TYR A O 1
ATOM 616 N N . LEU A 1 78 ? 16.576 -0.227 5.038 1.00 11.26 78 LEU A N 1
ATOM 617 C CA . LEU A 1 78 ? 16.010 -0.327 6.384 1.00 10.55 78 LEU A CA 1
ATOM 618 C C . LEU A 1 78 ? 15.071 -1.514 6.529 1.00 10.98 78 LEU A C 1
ATOM 619 O O . LEU A 1 78 ? 15.095 -2.177 7.570 1.00 11.41 78 LEU A O 1
ATOM 624 N N . LEU A 1 79 ? 14.233 -1.765 5.536 1.00 11.23 79 LEU A N 1
ATOM 625 C CA . LEU A 1 79 ? 13.379 -2.979 5.587 1.00 12.46 79 LEU A CA 1
ATOM 626 C C . LEU A 1 79 ? 14.250 -4.240 5.748 1.00 12.88 79 LEU A C 1
ATOM 627 O O . LEU A 1 79 ? 13.964 -5.128 6.543 1.00 14.20 79 LEU A O 1
ATOM 632 N N . GLN A 1 80 ? 15.322 -4.289 4.985 1.00 13.21 80 GLN A N 1
ATOM 633 C CA . GLN A 1 80 ? 16.225 -5.447 5.025 1.00 15.04 80 GLN A CA 1
ATOM 634 C C . GLN A 1 80 ? 16.870 -5.616 6.380 1.00 16.21 80 GLN A C 1
ATOM 635 O O . GLN A 1 80 ? 17.191 -6.733 6.762 1.00 19.83 80 GLN A O 1
ATOM 641 N N . GLN A 1 81 ? 17.065 -4.537 7.102 1.00 14.61 81 GLN A N 1
ATOM 642 C CA . GLN A 1 81 ? 17.607 -4.603 8.457 1.00 15.95 81 GLN A CA 1
ATOM 643 C C . GLN A 1 81 ? 16.607 -5.031 9.511 1.00 16.03 81 GLN A C 1
ATOM 644 O O . GLN A 1 81 ? 17.024 -5.327 10.622 1.00 20.85 81 GLN A O 1
ATOM 650 N N . GLY A 1 82 ? 15.309 -5.023 9.193 1.00 14.30 82 GLY A N 1
ATOM 651 C CA . GLY A 1 82 ? 14.292 -5.477 10.094 1.00 14.77 82 GLY A CA 1
ATOM 652 C C . GLY A 1 82 ? 13.140 -4.505 10.301 1.00 12.69 82 GLY A C 1
ATOM 653 O O . GLY A 1 82 ? 12.154 -4.862 10.945 1.00 13.52 82 GLY A O 1
ATOM 654 N N . TYR A 1 83 ? 13.249 -3.257 9.792 1.00 11.53 83 TYR A N 1
ATOM 655 C CA . TYR A 1 83 ? 12.109 -2.371 9.943 1.00 10.91 83 TYR A CA 1
ATOM 656 C C . TYR A 1 83 ? 10.931 -2.868 9.112 1.00 11.40 83 TYR A C 1
ATOM 657 O O . TYR A 1 83 ? 11.114 -3.274 8.005 1.00 17.20 83 TYR A O 1
ATOM 666 N N . ASP A 1 84 ? 9.742 -2.796 9.668 1.00 10.21 84 ASP A N 1
ATOM 667 C CA . ASP A 1 84 ? 8.553 -3.250 8.979 1.00 10.03 84 ASP A CA 1
ATOM 668 C C . ASP A 1 84 ? 7.746 -2.147 8.301 1.00 11.24 84 ASP A C 1
ATOM 669 O O . ASP A 1 84 ? 6.982 -2.467 7.377 1.00 13.15 84 ASP A O 1
ATOM 674 N N . VAL A 1 85 ? 7.876 -0.907 8.729 1.00 11.00 85 VAL A N 1
ATOM 675 C CA . VAL A 1 85 ? 6.987 0.194 8.258 1.00 12.44 85 VAL A CA 1
ATOM 676 C C . VAL A 1 85 ? 7.947 1.326 7.856 1.00 11.33 85 VAL A C 1
ATOM 677 O O . VAL A 1 85 ? 8.428 2.045 8.713 1.00 10.91 85 VAL A O 1
ATOM 681 N N . VAL A 1 86 ? 8.237 1.419 6.551 1.00 11.61 86 VAL A N 1
ATOM 682 C CA . VAL A 1 86 ? 9.198 2.396 6.054 1.00 10.70 86 VAL A CA 1
ATOM 683 C C . VAL A 1 86 ? 8.619 3.089 4.851 1.00 11.14 86 VAL A C 1
ATOM 684 O O . VAL A 1 86 ? 7.988 2.463 3.985 1.00 15.92 86 VAL A O 1
ATOM 688 N N . TYR A 1 87 ? 8.798 4.386 4.803 1.00 9.49 87 TYR A N 1
ATOM 689 C CA . TYR A 1 87 ? 8.318 5.241 3.716 1.00 9.91 87 TYR A CA 1
ATOM 690 C C . TYR A 1 87 ? 9.442 6.019 3.084 1.00 9.21 87 TYR A C 1
ATOM 691 O O . TYR A 1 87 ? 10.390 6.401 3.779 1.00 9.97 87 TYR A O 1
ATOM 700 N N . SER A 1 88 ? 9.315 6.344 1.814 1.00 9.46 88 SER A N 1
ATOM 701 C CA . SER A 1 88 ? 10.167 7.262 1.112 1.00 9.58 88 SER A CA 1
ATOM 702 C C . SER A 1 88 ? 9.331 8.489 0.765 1.00 8.87 88 SER A C 1
ATOM 703 O O . SER A 1 88 ? 8.234 8.365 0.241 1.00 9.95 88 SER A O 1
ATOM 706 N N . ILE A 1 89 ? 9.860 9.664 1.052 1.00 9.09 89 ILE A N 1
ATOM 707 C CA . ILE A 1 89 ? 9.118 10.923 0.881 1.00 8.91 89 ILE A CA 1
ATOM 708 C C . ILE A 1 89 ? 9.371 11.516 -0.487 1.00 9.35 89 ILE A C 1
ATOM 709 O O . ILE A 1 89 ? 10.453 12.030 -0.814 1.00 10.08 89 ILE A O 1
ATOM 714 N N . ASP A 1 90 ? 8.366 11.457 -1.338 1.00 10.11 90 ASP A N 1
ATOM 715 C CA . ASP A 1 90 ? 8.441 11.999 -2.67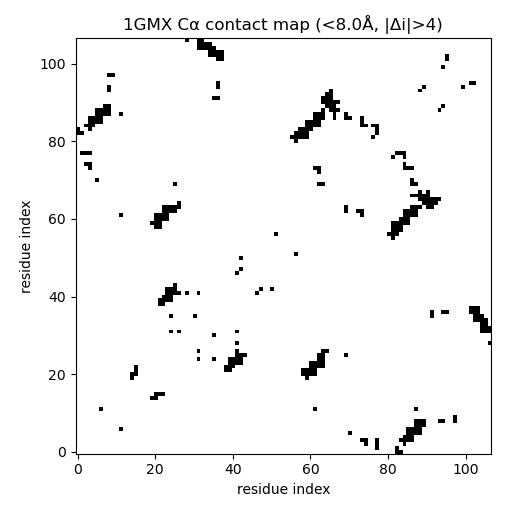2 1.00 10.86 90 ASP A CA 1
ATOM 716 C C . ASP A 1 90 ? 8.750 13.468 -2.639 1.00 11.02 90 ASP A C 1
ATOM 717 O O . ASP A 1 90 ? 8.230 14.252 -1.835 1.00 11.80 90 ASP A O 1
ATOM 722 N N . GLY A 1 91 ? 9.665 13.864 -3.521 1.00 11.40 91 GLY A N 1
ATOM 723 C CA . GLY A 1 91 ? 10.058 15.238 -3.625 1.00 12.31 91 GLY A CA 1
ATOM 724 C C . GLY A 1 91 ? 11.172 15.668 -2.706 1.00 11.92 91 GLY A C 1
ATOM 725 O O . GLY A 1 91 ? 11.751 16.753 -2.885 1.00 12.96 91 GLY A O 1
ATOM 726 N N . GLY A 1 92 ? 11.468 14.867 -1.703 1.00 11.38 92 GLY A N 1
ATOM 727 C CA . GLY A 1 92 ? 12.578 15.147 -0.810 1.00 11.57 92 GLY A CA 1
ATOM 728 C C . GLY A 1 92 ? 12.433 16.483 -0.064 1.00 10.82 92 GLY A C 1
ATOM 729 O O . GLY A 1 92 ? 11.380 17.032 0.143 1.00 11.33 92 GLY A O 1
ATOM 730 N N . PHE A 1 93 ? 13.597 17.002 0.343 1.00 11.54 93 PHE A N 1
ATOM 731 C CA . PHE A 1 93 ? 13.631 18.244 1.048 1.00 11.61 93 PHE A CA 1
ATOM 732 C C . PHE A 1 93 ? 13.072 19.405 0.241 1.00 12.26 93 PHE A C 1
ATOM 733 O O . PHE A 1 93 ? 12.469 20.323 0.791 1.00 12.03 93 PHE A O 1
ATOM 741 N N . GLU A 1 94 ? 13.291 19.370 -1.071 1.00 13.01 94 GLU A N 1
ATOM 742 C CA . GLU A 1 94 ? 12.757 20.453 -1.883 1.00 14.54 94 GLU A CA 1
ATOM 743 C C . GLU A 1 94 ? 1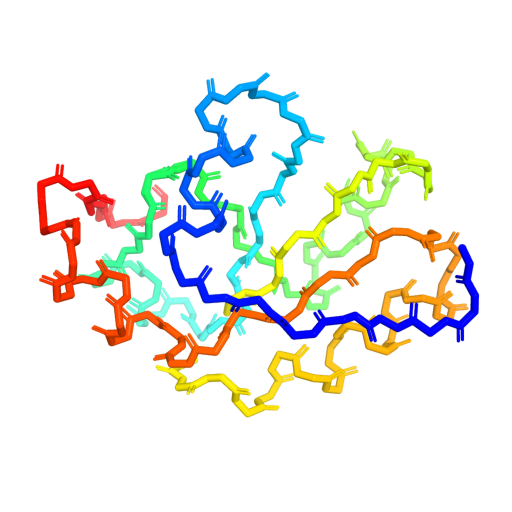1.257 20.584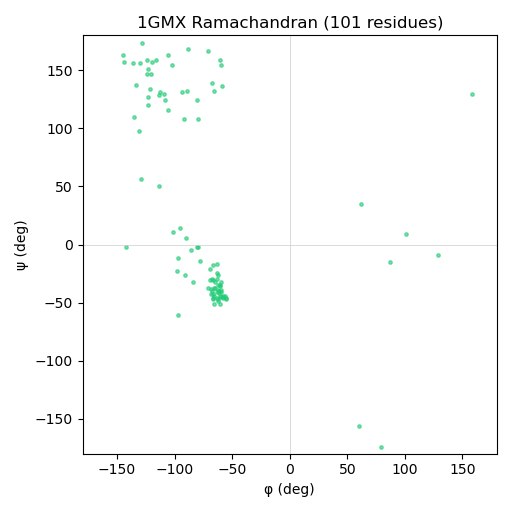 -1.664 1.00 13.89 94 GLU A C 1
ATOM 744 O O . GLU A 1 94 ? 10.727 21.706 -1.512 1.00 14.57 94 GLU A O 1
ATOM 750 N N . ALA A 1 95 ? 10.550 19.470 -1.691 1.00 12.73 95 ALA A N 1
ATOM 751 C CA . ALA A 1 95 ? 9.105 19.510 -1.513 1.00 13.45 95 ALA A CA 1
ATOM 752 C C . ALA A 1 95 ? 8.729 19.916 -0.111 1.00 12.51 95 ALA A C 1
ATOM 753 O O . ALA A 1 95 ? 7.758 20.629 0.098 1.00 13.38 95 ALA A O 1
ATOM 755 N N . TRP A 1 96 ? 9.484 19.451 0.888 1.00 11.72 96 TRP A N 1
ATOM 756 C CA . TRP A 1 96 ? 9.196 19.790 2.268 1.00 12.18 96 TRP A CA 1
ATOM 757 C C . TRP A 1 96 ? 9.277 21.311 2.472 1.00 12.83 96 TRP A C 1
ATOM 758 O O . TRP A 1 96 ? 8.384 21.928 3.040 1.00 14.53 96 TRP A O 1
ATOM 769 N N . GLN A 1 97 ? 10.407 21.900 2.032 1.00 13.23 97 GLN A N 1
ATOM 770 C CA . GLN A 1 97 ? 10.619 23.320 2.184 1.00 15.37 97 GLN A CA 1
ATOM 771 C C . GLN A 1 97 ? 9.576 24.140 1.432 1.00 15.62 97 GLN A C 1
ATOM 772 O O . GLN A 1 97 ? 9.191 25.194 1.914 1.00 17.68 97 GLN A O 1
ATOM 778 N N . ARG A 1 98 ? 9.126 23.659 0.294 1.00 15.87 98 ARG A N 1
ATOM 779 C CA . ARG A 1 98 ? 8.125 24.409 -0.477 1.00 17.40 98 ARG A CA 1
ATOM 780 C C . ARG A 1 98 ? 6.800 24.413 0.264 1.00 16.78 98 ARG A C 1
ATOM 781 O O . ARG A 1 98 ? 6.101 25.425 0.291 1.00 19.87 98 ARG A O 1
ATOM 789 N N . GLN A 1 99 ? 6.396 23.279 0.834 1.00 16.48 99 GLN A N 1
ATOM 790 C CA . GLN A 1 99 ? 5.105 23.168 1.447 1.00 16.46 99 GLN A CA 1
ATOM 791 C C . GLN A 1 99 ? 5.064 23.662 2.868 1.00 16.65 99 GLN A C 1
ATOM 792 O O . GLN A 1 99 ? 4.043 24.213 3.309 1.00 19.98 99 GLN A O 1
ATOM 798 N N . PHE A 1 100 ? 6.162 23.501 3.576 1.00 15.81 100 PHE A N 1
ATOM 799 C CA . PHE A 1 100 ? 6.262 23.796 4.992 1.00 16.36 100 PHE A CA 1
ATOM 800 C C . PHE A 1 100 ? 7.451 24.698 5.360 1.00 17.92 100 PHE A C 1
ATOM 801 O O . PHE A 1 100 ? 8.327 24.318 6.140 1.00 17.62 100 PHE A O 1
ATOM 809 N N . PRO A 1 101 ? 7.545 25.861 4.756 1.00 18.52 101 PRO A N 1
ATOM 810 C CA . PRO A 1 101 ? 8.769 26.658 4.922 1.00 19.79 101 PRO A CA 1
ATOM 811 C C . PRO A 1 101 ? 9.034 27.088 6.356 1.00 20.16 101 PRO A C 1
ATOM 812 O O . PRO A 1 101 ? 10.185 27.374 6.744 1.00 23.85 101 PRO A O 1
ATOM 816 N N . ALA A 1 102 ? 7.993 27.204 7.164 1.00 20.89 102 ALA A N 1
ATOM 817 C CA . ALA A 1 102 ? 8.201 27.573 8.532 1.00 21.73 102 ALA A CA 1
ATOM 818 C C . ALA A 1 102 ? 8.637 26.417 9.411 1.00 24.12 102 ALA A C 1
ATOM 819 O O . ALA A 1 102 ? 8.890 26.590 10.606 1.00 26.56 102 ALA A O 1
ATOM 821 N N . GLU A 1 103 ? 8.724 25.227 8.834 1.00 18.47 103 GLU A N 1
ATOM 822 C CA . GLU A 1 103 ? 9.150 24.034 9.595 1.00 18.19 103 GLU A CA 1
ATOM 823 C C . GLU A 1 103 ? 10.482 23.518 9.109 1.00 16.96 103 GLU A C 1
ATOM 824 O O . GLU A 1 103 ? 10.652 22.295 8.874 1.00 17.66 103 GLU A O 1
ATOM 830 N N . VAL A 1 104 ? 11.448 24.444 9.009 1.00 16.23 104 VAL A N 1
ATOM 831 C CA . VAL A 1 104 ? 12.826 24.184 8.614 1.00 15.40 104 VAL A CA 1
ATOM 832 C C . VAL A 1 104 ? 13.713 24.645 9.737 1.00 16.62 104 VAL A C 1
ATOM 833 O O . VAL A 1 104 ? 13.570 25.736 10.278 1.00 20.57 104 VAL A O 1
ATOM 837 N N . ALA A 1 105 ? 14.660 23.788 10.082 1.00 15.26 105 ALA A N 1
ATOM 838 C CA . ALA A 1 105 ? 15.618 23.976 11.130 1.00 17.24 105 ALA A CA 1
ATOM 839 C C . ALA A 1 105 ? 17.032 23.946 10.503 1.00 15.12 105 ALA A C 1
ATOM 840 O O . ALA A 1 105 ? 17.256 23.366 9.412 1.00 13.87 105 ALA A O 1
ATOM 842 N N . TYR A 1 106 ? 17.982 24.551 11.207 1.00 16.52 106 TYR A N 1
ATOM 843 C CA . TYR A 1 106 ? 19.334 24.745 10.661 1.00 16.60 106 TYR A CA 1
ATOM 844 C C . TYR A 1 106 ? 20.347 24.128 11.600 1.00 17.12 106 TYR A C 1
ATOM 845 O O . TYR A 1 106 ? 20.088 23.977 12.795 1.00 19.90 106 TYR A O 1
ATOM 854 N N . GLY A 1 107 ? 21.518 23.831 11.042 1.00 15.43 107 GLY A N 1
ATOM 855 C CA . GLY A 1 107 ? 22.564 23.191 11.822 1.00 15.15 107 GLY A CA 1
ATOM 856 C C . GLY A 1 107 ? 22.322 21.713 11.974 1.00 15.75 107 GLY A C 1
ATOM 857 O O . GLY A 1 107 ? 21.409 21.121 11.426 1.00 18.33 107 GLY A O 1
ATOM 858 N N . ALA A 1 108 ? 23.175 21.140 12.774 1.00 19.16 108 ALA A N 1
ATOM 859 C CA . ALA A 1 108 ? 22.832 19.870 13.379 1.00 19.87 108 ALA A CA 1
ATOM 860 C C . ALA A 1 108 ? 21.680 19.887 14.417 1.00 18.79 108 ALA A C 1
ATOM 861 O O . ALA A 1 108 ? 21.238 20.872 15.028 1.00 20.29 108 ALA A O 1
#

Foldseek 3Di:
DQAEEEDELVVVVVCVVVVQAAEEEADDQVVLQAKDFARYDHDDPVCVVVVPVVAPLAGAYEYFCAQPVLRVVQNVSVVVRRDHYYTYGGGPVRNCVVPVVRMDHHD

Sequence (107 aa):
MDQFECINVADAHQKLQEKEAVLVDIRDPQSFAMGHAVQQAFHLTNDTLGAFMRDNDFDTPVMVMYHGNSSKGAAQYLLQQGYDVVYSIDGGFEAWQRQFPAEVAYGA

GO terms:
  GO:0103041 thiosulfate-thioredoxin sulfurtransferase activity (F, EXP)
  GO:0004792 thiosulfate-cyanide sulfurtransferase activity (F, IDA)
  GO:0005737 cytoplasm (C, IDA)
  GO:0006791 sulfur utilization (P, IMP)

Secondary structure (DSSP, 8-state):
--S-EEE-HHHHHHHHHTT--EEEE-S-HHHHHH-EETT-EE--HHHHHHHHHHS-TTS-EEE---SSHHHHHHHHHHHHT-SSEEEETTHHHHHHHH-GGGEE---

Radius of gyration: 12.49 Å; Cα contacts (8 Å, |Δi|>4): 192; chains: 1; bounding box: 27×34×25 Å

CATH classification: 3.40.250.10

Solvent-accessible surface area: 5924 Å² total

Organism: Escherichia coli (strain K12) (NCBI:txid83333)